Protein AF-A0A0F9AKD4-F1 (afdb_monomer)

Structure (mmCIF, N/CA/C/O backbone):
data_AF-A0A0F9AKD4-F1
#
_entry.id   AF-A0A0F9AKD4-F1
#
loop_
_atom_site.group_PDB
_atom_site.id
_atom_site.type_symbol
_atom_site.label_atom_id
_atom_site.label_alt_id
_atom_site.label_comp_id
_atom_site.label_asym_id
_atom_site.label_entity_id
_atom_site.label_seq_id
_atom_site.pdbx_PDB_ins_code
_atom_site.Cartn_x
_atom_site.Cartn_y
_atom_site.Cartn_z
_atom_site.occupancy
_atom_site.B_iso_or_equiv
_atom_site.auth_seq_id
_atom_site.auth_comp_id
_atom_site.auth_asym_id
_atom_site.auth_atom_id
_atom_site.pdbx_PDB_model_num
ATOM 1 N N . VAL A 1 1 ? -6.062 2.273 -13.485 1.00 64.56 1 VAL A N 1
ATOM 2 C CA . VAL A 1 1 ? -6.029 1.608 -12.158 1.00 64.56 1 VAL A CA 1
ATOM 3 C C . VAL A 1 1 ? -5.442 2.584 -11.152 1.00 64.56 1 VAL A C 1
ATOM 5 O O . VAL A 1 1 ? -4.408 3.168 -11.449 1.00 64.56 1 VAL A O 1
ATOM 8 N N . LYS A 1 2 ? -6.102 2.829 -10.014 1.00 76.56 2 LYS A N 1
ATOM 9 C CA . LYS A 1 2 ? -5.564 3.714 -8.969 1.00 76.56 2 LYS A CA 1
ATOM 10 C C . LYS A 1 2 ? -4.509 2.919 -8.189 1.00 76.56 2 LYS A C 1
ATOM 12 O O . LYS A 1 2 ? -4.863 1.984 -7.482 1.00 76.56 2 LYS A O 1
ATOM 17 N N . TYR A 1 3 ? -3.231 3.231 -8.394 1.00 79.31 3 TYR A N 1
ATOM 18 C CA . TYR A 1 3 ? -2.099 2.508 -7.807 1.00 79.31 3 TYR A CA 1
ATOM 19 C C . TYR A 1 3 ? -1.361 3.421 -6.832 1.00 79.31 3 TYR A C 1
ATOM 21 O O . TYR A 1 3 ? -0.930 4.513 -7.198 1.00 79.31 3 TYR A O 1
ATOM 29 N N . ALA A 1 4 ? -1.252 2.989 -5.580 1.00 88.06 4 ALA A N 1
ATOM 30 C CA . ALA A 1 4 ? -0.494 3.691 -4.557 1.00 88.06 4 ALA A CA 1
ATOM 31 C C . ALA A 1 4 ? 0.918 3.112 -4.459 1.00 88.06 4 ALA A C 1
ATOM 33 O O . ALA A 1 4 ? 1.107 1.902 -4.562 1.00 88.06 4 ALA A O 1
ATOM 34 N N . LEU A 1 5 ? 1.895 3.976 -4.177 1.00 92.81 5 LEU A N 1
ATOM 35 C CA . LEU A 1 5 ? 3.302 3.597 -4.041 1.00 92.81 5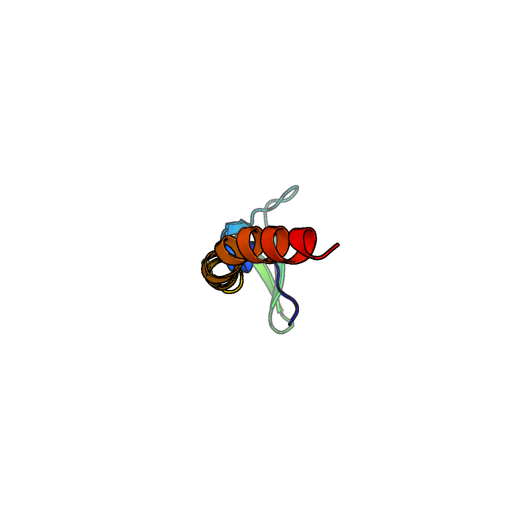 LEU A CA 1
ATOM 36 C C . LEU A 1 5 ? 3.509 2.448 -3.040 1.00 92.81 5 LEU A C 1
ATOM 38 O O . LEU A 1 5 ? 4.307 1.553 -3.285 1.00 92.81 5 LEU A O 1
ATOM 42 N N . ILE A 1 6 ? 2.736 2.426 -1.950 1.00 94.25 6 ILE A N 1
ATOM 43 C CA . ILE A 1 6 ? 2.804 1.375 -0.926 1.00 94.25 6 ILE A CA 1
ATOM 44 C C . ILE A 1 6 ? 2.470 -0.027 -1.460 1.00 94.25 6 ILE A C 1
ATOM 46 O O . ILE A 1 6 ? 2.892 -1.009 -0.867 1.00 94.25 6 ILE A O 1
ATOM 50 N N . HIS A 1 7 ? 1.759 -0.156 -2.584 1.00 93.50 7 HIS A N 1
ATOM 51 C CA . HIS A 1 7 ? 1.552 -1.463 -3.209 1.00 93.50 7 HIS A CA 1
ATOM 52 C C . HIS A 1 7 ? 2.815 -1.980 -3.900 1.00 93.50 7 HIS A C 1
ATOM 54 O O . HIS A 1 7 ? 3.043 -3.180 -3.879 1.00 93.50 7 HIS A O 1
ATOM 60 N N . GLU A 1 8 ? 3.669 -1.105 -4.436 1.00 94.44 8 GLU A N 1
ATOM 61 C CA . GLU A 1 8 ? 4.923 -1.513 -5.083 1.00 94.44 8 GLU A CA 1
ATOM 62 C C . GLU A 1 8 ? 5.925 -2.047 -4.059 1.00 94.44 8 GLU A C 1
ATOM 64 O O . GLU A 1 8 ? 6.545 -3.087 -4.263 1.00 94.44 8 GLU A O 1
ATOM 69 N N . PHE A 1 9 ? 6.078 -1.326 -2.949 1.00 95.50 9 PHE A N 1
ATOM 70 C CA . PHE A 1 9 ? 7.092 -1.616 -1.935 1.00 95.50 9 PHE A CA 1
ATOM 71 C C . PHE A 1 9 ? 6.578 -2.492 -0.792 1.00 95.50 9 PHE A C 1
ATOM 73 O O . PHE A 1 9 ? 7.376 -3.059 -0.049 1.00 95.50 9 PHE A O 1
ATOM 80 N N . GLY A 1 10 ? 5.259 -2.595 -0.636 1.00 96.12 10 GLY A N 1
ATOM 81 C CA . GLY A 1 10 ? 4.664 -3.029 0.617 1.00 96.12 10 GLY A CA 1
ATOM 82 C C . GLY A 1 10 ? 4.869 -1.987 1.717 1.00 96.12 10 GLY A C 1
ATOM 83 O O . GLY A 1 10 ? 5.421 -0.902 1.505 1.00 96.12 10 GLY A O 1
ATOM 84 N N . GLY A 1 11 ? 4.410 -2.315 2.917 1.00 97.00 11 GLY A N 1
ATOM 85 C CA . GLY A 1 11 ? 4.676 -1.493 4.086 1.00 97.00 11 GLY A CA 1
ATOM 86 C C . GLY A 1 11 ? 3.738 -1.761 5.248 1.00 97.00 11 GLY A C 1
ATOM 87 O O . GLY A 1 11 ? 2.705 -2.418 5.114 1.00 97.00 11 GLY A O 1
ATOM 88 N N . ARG A 1 12 ? 4.117 -1.195 6.391 1.00 97.69 12 ARG A N 1
ATOM 89 C CA . ARG A 1 12 ? 3.327 -1.194 7.617 1.00 97.69 12 ARG A CA 1
ATOM 90 C C . ARG A 1 12 ? 2.709 0.182 7.823 1.00 97.69 12 ARG A C 1
ATOM 92 O O . ARG A 1 12 ? 3.424 1.182 7.882 1.00 97.69 12 ARG A O 1
ATOM 99 N N . ILE A 1 13 ? 1.388 0.230 7.926 1.00 96.25 13 ILE A N 1
ATOM 100 C CA . ILE A 1 13 ? 0.616 1.446 8.180 1.00 96.25 13 ILE A CA 1
ATO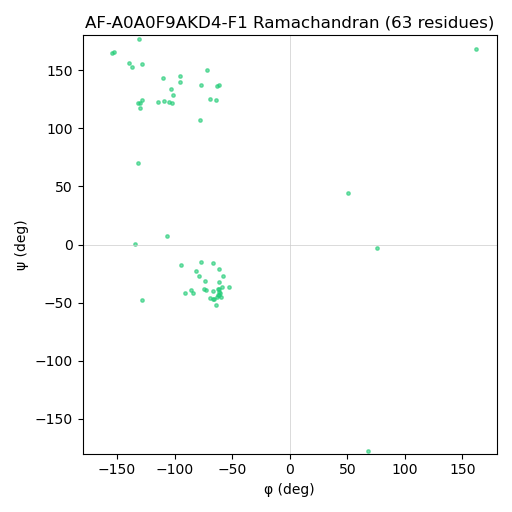M 101 C C . ILE A 1 13 ? 0.220 1.457 9.651 1.00 96.25 13 ILE A C 1
ATOM 103 O O . ILE A 1 13 ? -0.368 0.494 10.138 1.00 96.25 13 ILE A O 1
ATOM 107 N N . VAL A 1 14 ? 0.505 2.569 10.329 1.00 96.94 14 VAL A N 1
ATOM 108 C CA . VAL A 1 14 ? 0.208 2.772 11.752 1.00 96.94 14 VAL A CA 1
ATOM 109 C C . VAL A 1 14 ? -0.556 4.086 11.984 1.00 96.94 14 VAL A C 1
ATOM 111 O O . VAL A 1 14 ? -0.457 5.010 11.167 1.00 96.94 14 VAL A O 1
ATOM 114 N N . PRO A 1 15 ? -1.323 4.208 13.082 1.00 97.38 15 PRO A N 1
ATOM 115 C CA . PRO A 1 15 ? -2.005 5.439 13.459 1.00 97.38 15 PRO A CA 1
ATOM 116 C C . PRO A 1 15 ? -1.022 6.585 13.714 1.00 97.38 15 PRO A C 1
ATOM 118 O O . PRO A 1 15 ? -0.015 6.415 14.393 1.00 97.38 15 PRO A O 1
ATOM 121 N N . LYS A 1 16 ? -1.341 7.793 13.229 1.00 94.88 16 LYS A N 1
ATOM 122 C CA . LYS A 1 16 ? -0.487 8.977 13.449 1.00 94.88 16 LYS A CA 1
ATOM 123 C C . LYS A 1 16 ? -0.758 9.705 14.771 1.00 94.88 16 LYS A C 1
ATOM 125 O O . LYS A 1 16 ? 0.164 10.240 15.370 1.00 94.88 16 LYS A O 1
ATOM 130 N N . LYS A 1 17 ? -2.027 9.821 15.174 1.00 91.62 17 LYS A N 1
ATOM 131 C CA . LYS A 1 17 ? -2.458 10.637 16.332 1.00 91.62 17 LYS A CA 1
ATOM 132 C C . LYS A 1 17 ? -3.447 9.924 17.268 1.00 91.62 17 LYS A C 1
ATOM 134 O O . LYS A 1 17 ? -3.894 10.523 18.236 1.00 91.62 17 LYS A O 1
ATOM 139 N N . GLY A 1 18 ? -3.821 8.679 16.974 1.00 92.00 18 GLY A N 1
ATOM 140 C CA . GLY A 1 18 ? -4.809 7.907 17.736 1.00 92.00 18 GLY A CA 1
ATOM 141 C C . GLY A 1 18 ? -4.294 6.511 18.070 1.00 92.00 18 GLY A C 1
ATOM 142 O O . GLY A 1 18 ? -3.210 6.143 17.639 1.00 92.00 18 GLY A O 1
ATOM 143 N N . LYS A 1 19 ? -5.078 5.731 18.823 1.00 95.25 19 LYS A N 1
ATOM 144 C CA . LYS A 1 19 ? -4.702 4.356 19.203 1.00 95.25 19 LYS A CA 1
ATOM 145 C C . LYS A 1 19 ? -4.921 3.328 18.087 1.00 95.25 19 LYS A C 1
ATOM 147 O O . LYS A 1 19 ? -4.234 2.323 18.055 1.00 95.25 19 LYS A O 1
ATOM 152 N N . HIS A 1 20 ? -5.865 3.587 17.180 1.00 97.88 20 HIS A N 1
ATOM 153 C CA . HIS A 1 20 ? -6.249 2.660 16.115 1.00 97.88 20 HIS A CA 1
ATOM 154 C C . HIS A 1 20 ? -6.423 3.384 14.780 1.00 97.88 20 H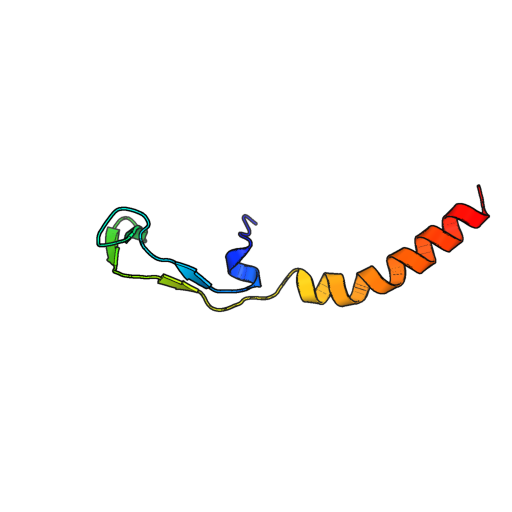IS A C 1
ATOM 156 O O . HIS A 1 20 ? -6.776 4.567 14.732 1.00 97.88 20 HIS A O 1
ATOM 162 N N . LEU A 1 21 ? -6.210 2.645 13.696 1.00 96.75 21 LEU A N 1
ATOM 163 C CA . LEU A 1 21 ? -6.657 2.984 12.356 1.00 96.75 21 LEU A CA 1
ATOM 164 C C . LEU A 1 21 ? -8.148 2.687 12.262 1.00 96.75 21 LEU A C 1
ATOM 166 O O . LEU A 1 21 ? -8.591 1.632 12.711 1.00 96.75 21 LEU A O 1
ATOM 170 N N . LYS A 1 22 ? -8.910 3.590 11.644 1.00 96.44 22 LYS A N 1
ATOM 171 C CA . LYS A 1 22 ? -10.343 3.402 11.420 1.00 96.44 22 LYS A CA 1
ATOM 172 C C . LYS A 1 22 ? -10.688 3.673 9.964 1.00 96.44 22 LYS A C 1
ATOM 174 O O . LYS A 1 22 ? -10.431 4.763 9.459 1.00 96.44 22 LYS A O 1
ATOM 179 N N . PHE A 1 23 ? -11.256 2.678 9.299 1.00 95.00 23 PHE A N 1
ATOM 180 C CA . PHE A 1 23 ? -11.625 2.731 7.884 1.00 95.00 23 PHE A CA 1
ATOM 181 C C . PHE A 1 23 ? -12.776 1.761 7.601 1.00 95.00 23 PHE A C 1
ATOM 183 O O . PHE A 1 23 ? -13.085 0.907 8.431 1.00 95.00 23 PHE A O 1
ATOM 190 N N . GLN A 1 24 ? -13.437 1.909 6.453 1.00 97.19 24 GLN A N 1
ATOM 191 C CA . GLN A 1 24 ? -14.488 0.985 6.027 1.00 97.19 24 GLN A CA 1
ATOM 192 C C . GLN A 1 24 ? -13.937 -0.099 5.103 1.00 97.19 24 GLN A C 1
ATOM 194 O O . GLN A 1 24 ? -13.123 0.184 4.224 1.00 97.19 24 GLN A O 1
ATOM 199 N N . VAL A 1 25 ? -14.426 -1.322 5.292 1.00 94.81 25 VAL A N 1
ATOM 200 C CA . VAL A 1 25 ? -14.228 -2.468 4.397 1.00 94.81 25 VAL A CA 1
ATOM 201 C C . VAL A 1 25 ? -15.599 -3.089 4.173 1.00 94.81 25 VAL A C 1
ATOM 203 O O . VAL A 1 25 ? -16.274 -3.419 5.146 1.00 94.81 25 VAL A O 1
ATOM 206 N N . ASP A 1 26 ? -16.029 -3.177 2.915 1.00 95.56 26 ASP A N 1
ATOM 207 C CA . ASP A 1 26 ? -17.325 -3.749 2.518 1.00 95.56 26 ASP A CA 1
ATOM 208 C C . ASP A 1 26 ? -18.517 -3.168 3.305 1.00 95.56 26 ASP A C 1
ATOM 210 O O . ASP A 1 26 ? -19.385 -3.876 3.808 1.00 95.56 26 ASP A O 1
ATOM 214 N N . GLY A 1 27 ? -18.520 -1.840 3.476 1.00 97.19 27 GLY A N 1
ATOM 215 C CA . GLY A 1 27 ? -19.558 -1.103 4.209 1.00 97.19 27 GLY A CA 1
ATOM 216 C C . GLY A 1 27 ? -19.474 -1.206 5.737 1.00 97.19 27 GLY A C 1
ATOM 217 O O . GLY A 1 27 ? -20.229 -0.535 6.438 1.00 97.19 27 GLY A O 1
ATOM 218 N N . GLN A 1 28 ? -18.539 -1.988 6.279 1.00 97.81 28 GLN A N 1
ATOM 219 C CA . GLN A 1 28 ? -18.356 -2.158 7.718 1.00 97.81 28 GLN A CA 1
ATOM 220 C C . GLN A 1 28 ? -17.165 -1.355 8.230 1.00 97.81 28 GLN A C 1
ATOM 222 O O . GLN A 1 28 ? -16.065 -1.406 7.678 1.00 97.81 28 GLN A O 1
ATOM 227 N N . TRP A 1 29 ? -17.360 -0.641 9.337 1.00 97.56 29 TRP A N 1
ATOM 228 C CA . TRP A 1 29 ? -16.264 0.027 10.028 1.00 97.56 29 TRP A CA 1
ATOM 229 C C . TRP A 1 29 ? -15.337 -0.993 10.684 1.00 97.56 29 TRP A C 1
ATOM 231 O O . TRP A 1 29 ? -15.762 -1.809 11.501 1.00 97.56 29 TRP A O 1
ATOM 241 N N . ARG A 1 30 ? -14.050 -0.905 10.361 1.00 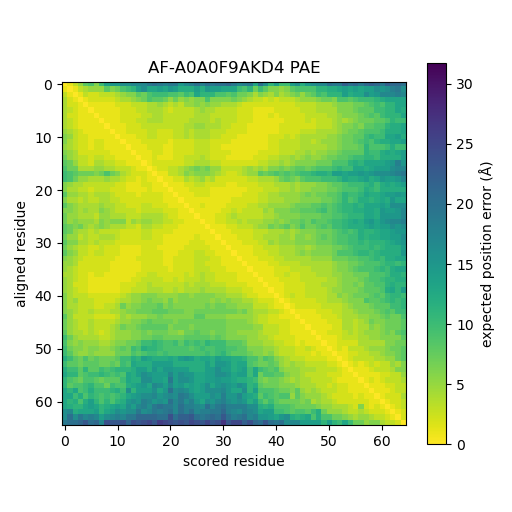96.88 30 ARG A N 1
ATOM 242 C CA . ARG A 1 30 ? -12.974 -1.663 10.994 1.00 96.88 30 ARG A CA 1
ATOM 243 C C . ARG A 1 30 ? -12.117 -0.723 11.831 1.00 96.88 30 ARG A C 1
ATOM 245 O O . ARG A 1 30 ? -11.903 0.431 11.458 1.00 96.88 30 ARG A O 1
ATOM 252 N N . SER A 1 31 ? -11.657 -1.229 12.971 1.00 97.75 31 SER A N 1
ATOM 253 C CA . SER A 1 31 ? -10.727 -0.554 13.873 1.00 97.75 31 SER A CA 1
ATOM 254 C C . SER A 1 31 ? -9.598 -1.523 14.192 1.00 97.75 31 SER A C 1
ATOM 256 O O . SER A 1 31 ? -9.867 -2.590 14.735 1.00 97.75 31 SER A O 1
ATOM 258 N N . VAL A 1 32 ? -8.367 -1.183 13.819 1.00 97.25 32 VAL A N 1
ATOM 259 C CA . VAL A 1 32 ? -7.193 -2.063 13.960 1.00 97.25 32 VAL A CA 1
ATOM 260 C C . VAL A 1 32 ? -5.974 -1.268 14.411 1.00 97.25 32 VAL A C 1
ATOM 262 O O . VAL A 1 32 ? -5.908 -0.061 14.191 1.00 97.25 32 VAL A O 1
ATOM 265 N N . GLU A 1 33 ? -5.010 -1.926 15.043 1.00 97.62 33 GLU A N 1
ATOM 266 C CA . GLU A 1 33 ? -3.773 -1.278 15.498 1.00 97.62 33 GLU A CA 1
ATOM 267 C C . GLU A 1 33 ? -2.840 -0.948 14.331 1.00 97.62 33 GLU A C 1
ATOM 269 O O . GLU A 1 33 ? -2.259 0.131 14.295 1.00 97.62 33 GLU A O 1
ATOM 274 N N . GLU A 1 34 ? -2.750 -1.831 13.338 1.00 96.94 34 GLU A N 1
ATOM 275 C CA . GLU A 1 34 ? -1.916 -1.642 12.154 1.00 96.94 34 GLU A CA 1
ATOM 276 C C . GLU A 1 34 ? -2.469 -2.384 10.934 1.00 96.94 34 GLU A C 1
ATOM 278 O O . GLU A 1 34 ? -3.341 -3.250 11.039 1.00 96.94 34 GLU A O 1
ATOM 283 N N . VAL A 1 35 ? -1.949 -2.035 9.758 1.00 96.44 35 VAL A N 1
ATOM 284 C CA . VAL A 1 35 ? -2.183 -2.766 8.509 1.00 96.44 35 VAL A CA 1
ATOM 285 C C . VAL A 1 35 ? -0.838 -3.074 7.865 1.00 96.44 35 VAL A C 1
ATOM 287 O O . VAL A 1 35 ? -0.065 -2.160 7.579 1.00 96.44 35 VAL A O 1
ATOM 290 N N . ASN A 1 36 ? -0.582 -4.351 7.589 1.00 97.50 36 ASN A N 1
ATOM 291 C CA . ASN A 1 36 ? 0.584 -4.795 6.831 1.00 97.50 36 ASN A CA 1
ATOM 292 C C . ASN A 1 36 ? 0.177 -5.123 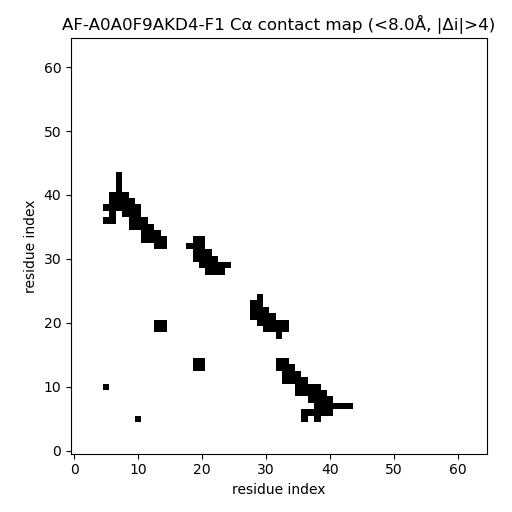5.394 1.00 97.50 36 ASN A C 1
ATOM 294 O O . ASN A 1 36 ? -0.690 -5.965 5.157 1.00 97.50 36 ASN A O 1
ATOM 298 N N . ILE A 1 37 ? 0.806 -4.451 4.433 1.00 95.75 37 ILE A N 1
ATOM 299 C CA . ILE A 1 37 ? 0.581 -4.655 3.002 1.00 95.75 37 ILE A CA 1
ATOM 300 C C . ILE A 1 37 ? 1.823 -5.333 2.413 1.00 95.75 37 ILE A C 1
ATOM 302 O O . ILE A 1 37 ? 2.916 -4.772 2.521 1.00 95.75 37 ILE A O 1
ATOM 306 N N . PRO A 1 38 ? 1.692 -6.507 1.768 1.00 96.19 38 PRO A N 1
ATOM 307 C CA . PRO A 1 38 ? 2.812 -7.135 1.080 1.00 96.19 38 PRO A CA 1
ATOM 308 C C . PRO A 1 38 ? 3.172 -6.364 -0.195 1.00 96.19 38 PRO A C 1
ATOM 310 O O . PRO A 1 38 ? 2.302 -5.777 -0.843 1.00 96.19 38 PRO A O 1
ATOM 313 N N . ALA A 1 39 ? 4.447 -6.411 -0.576 1.00 95.94 39 ALA A N 1
ATOM 314 C CA . ALA A 1 39 ? 4.911 -5.851 -1.840 1.00 95.94 39 ALA A CA 1
ATOM 315 C C . ALA A 1 39 ? 4.271 -6.574 -3.036 1.00 95.94 39 ALA A C 1
ATOM 317 O O . ALA A 1 39 ? 4.186 -7.803 -3.071 1.00 95.94 39 ALA A O 1
ATOM 318 N N . ARG A 1 40 ? 3.831 -5.798 -4.027 1.00 93.69 40 ARG A N 1
ATOM 319 C CA . ARG A 1 40 ? 3.241 -6.244 -5.296 1.00 93.69 40 ARG A CA 1
ATOM 320 C C . ARG A 1 40 ? 3.926 -5.493 -6.441 1.00 93.69 40 ARG A C 1
ATOM 322 O O . ARG A 1 40 ? 3.318 -4.600 -7.026 1.00 93.69 40 ARG A O 1
ATOM 329 N N . PRO A 1 41 ? 5.201 -5.797 -6.729 1.00 92.31 41 PRO A N 1
ATOM 330 C CA . PRO A 1 41 ? 5.972 -5.047 -7.706 1.00 92.31 41 PRO A CA 1
ATOM 331 C C . PRO A 1 41 ? 5.372 -5.189 -9.107 1.00 92.31 41 PRO A C 1
ATOM 333 O O . PRO A 1 41 ? 5.211 -6.299 -9.613 1.00 92.31 41 PRO A O 1
ATOM 336 N N . TYR A 1 42 ? 5.059 -4.057 -9.733 1.00 89.12 42 TYR A N 1
ATOM 337 C CA . TYR A 1 42 ? 4.528 -3.993 -11.096 1.00 89.12 42 TYR A CA 1
ATOM 338 C C . TYR A 1 42 ? 5.341 -3.022 -11.952 1.00 89.12 42 TYR A C 1
ATOM 340 O O . TYR A 1 42 ? 5.781 -3.369 -13.047 1.00 89.12 42 TYR A O 1
ATOM 348 N N . LEU A 1 43 ? 5.605 -1.816 -11.440 1.00 87.69 43 LEU A N 1
ATOM 349 C CA . LEU A 1 43 ? 6.255 -0.757 -12.215 1.00 87.69 43 LEU A CA 1
ATOM 350 C C . LEU A 1 43 ? 7.782 -0.872 -12.210 1.00 87.69 43 LEU A C 1
ATOM 352 O O . LEU A 1 43 ? 8.412 -0.669 -13.249 1.00 87.69 43 LEU A O 1
ATOM 356 N N . ARG A 1 44 ? 8.402 -1.194 -11.066 1.00 87.38 44 ARG A N 1
ATOM 357 C CA . ARG A 1 44 ? 9.872 -1.207 -10.953 1.00 87.38 44 ARG A CA 1
ATOM 358 C C . ARG A 1 44 ? 10.530 -2.295 -11.799 1.00 87.38 44 ARG A C 1
ATOM 360 O O . ARG A 1 44 ? 11.544 -1.973 -12.415 1.00 87.38 44 ARG A O 1
ATOM 367 N N . PRO A 1 45 ? 9.995 -3.529 -11.895 1.00 90.00 45 PRO A N 1
ATOM 368 C CA . PRO A 1 45 ? 10.576 -4.537 -12.777 1.00 90.00 45 PRO A CA 1
ATOM 369 C C . PRO A 1 45 ? 10.579 -4.087 -14.241 1.00 90.00 45 PRO A C 1
ATOM 371 O O . PRO A 1 45 ? 11.604 -4.178 -14.909 1.00 90.00 45 PRO A O 1
ATOM 374 N N . ALA A 1 46 ? 9.469 -3.519 -14.723 1.00 88.19 46 ALA A N 1
ATOM 375 C CA . ALA A 1 46 ? 9.383 -2.993 -16.083 1.00 88.19 46 ALA A CA 1
ATOM 376 C C . ALA A 1 46 ? 10.365 -1.830 -16.308 1.00 88.19 46 ALA A C 1
ATOM 378 O O . ALA A 1 46 ? 11.095 -1.809 -17.299 1.00 88.19 46 ALA A O 1
ATOM 379 N N . ALA A 1 47 ? 10.441 -0.894 -15.359 1.00 87.31 47 ALA A N 1
ATOM 380 C CA . ALA A 1 47 ? 11.383 0.218 -15.416 1.00 87.31 47 ALA A CA 1
ATOM 381 C C . ALA A 1 47 ? 12.845 -0.259 -15.442 1.00 87.31 47 ALA A C 1
ATOM 383 O O . ALA A 1 47 ? 13.633 0.249 -16.234 1.00 87.31 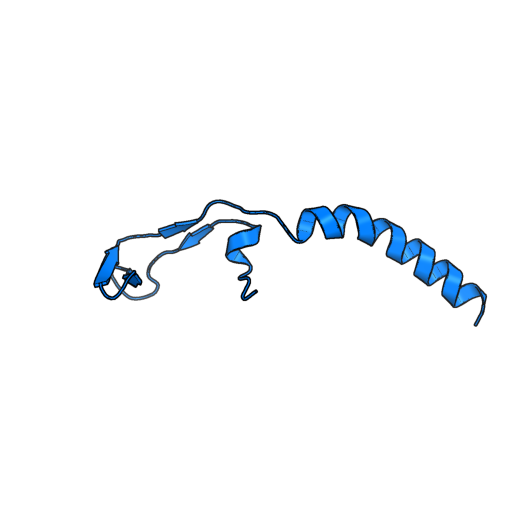47 ALA A O 1
ATOM 384 N N . ALA A 1 48 ? 13.203 -1.270 -14.645 1.00 89.31 48 ALA A N 1
ATOM 385 C CA . ALA A 1 48 ? 14.551 -1.838 -14.622 1.00 89.31 48 ALA A CA 1
ATOM 386 C C . ALA A 1 48 ?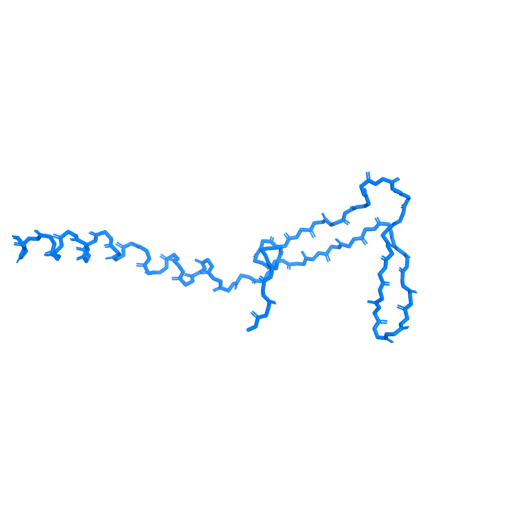 14.965 -2.441 -15.977 1.00 89.31 48 ALA A C 1
ATOM 388 O O . ALA A 1 48 ? 16.134 -2.364 -16.346 1.00 89.31 48 ALA A O 1
ATOM 389 N N . VAL A 1 49 ? 14.014 -2.991 -16.740 1.00 90.69 49 VAL A N 1
ATOM 390 C CA . VAL A 1 49 ? 14.261 -3.511 -18.096 1.00 90.69 49 VAL A CA 1
ATOM 391 C C . VAL A 1 49 ? 14.434 -2.382 -19.119 1.00 90.69 49 VAL A C 1
ATOM 393 O O . VAL A 1 49 ? 15.251 -2.494 -20.035 1.00 90.69 49 VAL A O 1
ATOM 396 N N . VAL A 1 50 ? 13.664 -1.298 -18.991 1.00 89.56 50 VAL A N 1
ATOM 397 C CA . VAL A 1 50 ? 13.579 -0.241 -20.015 1.00 89.56 50 VAL A CA 1
ATOM 398 C C . VAL A 1 50 ? 14.597 0.880 -19.801 1.00 89.56 50 VAL A C 1
ATOM 400 O O . VAL A 1 50 ? 15.209 1.336 -20.765 1.00 89.56 50 VAL A O 1
ATOM 403 N N . TYR A 1 51 ? 14.813 1.327 -18.564 1.00 88.62 51 TYR A N 1
ATOM 404 C CA . TYR A 1 51 ? 15.637 2.504 -18.265 1.00 88.62 51 TYR A CA 1
ATOM 405 C C . TYR A 1 51 ? 17.089 2.433 -18.749 1.00 88.62 51 TYR A C 1
ATOM 407 O O . TYR A 1 51 ? 17.571 3.453 -19.242 1.00 88.62 51 TYR A O 1
ATOM 415 N N . PRO A 1 52 ? 17.780 1.279 -18.724 1.00 90.81 52 PRO A N 1
ATOM 416 C CA . PRO A 1 52 ? 19.120 1.181 -19.302 1.00 90.81 52 PRO A CA 1
ATOM 417 C C . PRO A 1 52 ? 19.177 1.559 -20.791 1.00 90.81 52 PRO A C 1
ATOM 419 O O . PRO A 1 52 ? 20.201 2.040 -21.267 1.00 90.81 52 PRO A O 1
ATOM 422 N N . ARG A 1 53 ? 18.071 1.386 -21.527 1.00 88.44 53 ARG A N 1
ATOM 423 C CA . ARG A 1 53 ? 17.983 1.721 -22.957 1.00 88.44 53 ARG A CA 1
ATOM 424 C C . ARG A 1 53 ? 17.729 3.206 -23.201 1.00 88.44 53 ARG A C 1
ATOM 426 O O . ARG A 1 53 ? 18.062 3.707 -24.267 1.00 88.44 53 ARG A O 1
ATOM 433 N N . LEU A 1 54 ? 17.171 3.929 -22.226 1.00 86.50 54 LEU A N 1
ATOM 434 C CA . LEU A 1 54 ? 16.849 5.351 -22.385 1.00 86.50 54 LEU A CA 1
ATOM 435 C C . LEU A 1 54 ? 18.100 6.189 -22.653 1.00 86.50 54 LEU A C 1
ATOM 437 O O . LEU A 1 54 ? 18.081 7.031 -23.542 1.00 86.50 54 LEU A O 1
ATOM 441 N N . ALA A 1 55 ? 19.189 5.938 -21.922 1.00 82.50 55 ALA A N 1
ATOM 442 C CA . ALA A 1 55 ? 20.437 6.679 -22.100 1.00 82.50 55 ALA A CA 1
ATOM 443 C C . ALA A 1 55 ? 21.015 6.504 -23.514 1.00 82.50 55 ALA A C 1
ATOM 445 O O . ALA A 1 55 ? 21.457 7.478 -24.120 1.00 82.50 55 ALA A O 1
ATOM 446 N N . VAL A 1 56 ? 20.953 5.281 -24.050 1.00 86.69 56 VAL A N 1
ATOM 447 C CA . VAL A 1 56 ? 21.392 4.970 -25.418 1.00 86.69 56 VAL A CA 1
ATOM 448 C C . VAL A 1 56 ? 20.520 5.708 -26.432 1.00 86.69 56 VAL A C 1
ATOM 450 O O . VAL A 1 56 ? 21.044 6.469 -27.239 1.00 86.69 56 VAL A O 1
ATOM 453 N N . ASN A 1 57 ? 19.197 5.584 -26.324 1.00 87.50 57 ASN A N 1
ATOM 454 C CA . ASN A 1 57 ? 18.261 6.204 -27.265 1.00 87.50 57 ASN A CA 1
ATOM 455 C C . ASN A 1 57 ? 18.363 7.742 -27.278 1.00 87.50 57 ASN A C 1
ATOM 457 O O . ASN A 1 57 ? 18.259 8.369 -28.333 1.00 87.50 57 ASN A O 1
ATOM 461 N N . ILE A 1 58 ? 18.566 8.365 -26.110 1.00 87.88 58 ILE A N 1
ATOM 462 C CA . ILE A 1 58 ? 18.755 9.819 -25.993 1.00 87.88 58 ILE A CA 1
ATOM 463 C C . ILE A 1 58 ? 20.065 10.231 -26.667 1.00 87.88 58 ILE A C 1
ATOM 465 O O . ILE A 1 58 ? 20.072 11.169 -27.463 1.00 87.88 58 ILE A O 1
ATOM 469 N N . ALA A 1 59 ? 21.160 9.518 -26.387 1.00 85.69 59 ALA A N 1
ATOM 470 C CA . ALA A 1 59 ? 22.455 9.800 -26.995 1.00 85.69 59 ALA A CA 1
ATOM 471 C C . ALA A 1 59 ? 22.431 9.625 -28.521 1.00 85.69 59 ALA A C 1
ATOM 473 O O . ALA A 1 59 ? 23.049 10.415 -29.226 1.00 85.69 59 ALA A O 1
ATOM 474 N N . GLU A 1 60 ? 21.715 8.624 -29.037 1.00 89.62 60 GLU A N 1
ATOM 475 C CA . GLU A 1 60 ? 21.515 8.434 -30.476 1.00 89.62 60 GLU A CA 1
ATOM 476 C C . GLU A 1 60 ? 20.695 9.570 -31.089 1.00 89.62 60 GLU A C 1
ATOM 478 O O . GLU A 1 60 ? 21.108 10.135 -32.094 1.00 89.62 60 GLU A O 1
ATOM 483 N N . THR A 1 61 ? 19.583 9.965 -30.466 1.00 88.25 61 THR A N 1
ATOM 484 C CA . THR A 1 61 ? 18.711 11.036 -30.986 1.00 88.25 61 THR A CA 1
ATOM 485 C C . THR A 1 61 ? 19.440 12.378 -31.068 1.00 88.25 61 THR A C 1
ATOM 487 O O . THR A 1 61 ? 19.345 13.077 -32.073 1.00 88.25 61 THR A O 1
ATOM 490 N N . LEU A 1 62 ? 20.214 12.722 -30.035 1.00 87.88 62 LEU A N 1
ATOM 491 C CA . LEU A 1 62 ? 20.982 13.970 -29.982 1.00 87.88 62 LEU A CA 1
ATOM 492 C C . LEU A 1 62 ? 22.122 14.034 -31.013 1.00 87.88 62 LEU A C 1
ATOM 494 O O . LEU A 1 62 ? 22.629 15.119 -31.263 1.00 87.88 62 LEU A O 1
ATOM 498 N N . ARG A 1 63 ? 22.536 12.909 -31.613 1.00 82.69 63 ARG A N 1
ATOM 499 C CA . ARG A 1 63 ? 23.548 12.895 -32.689 1.00 82.69 63 ARG A CA 1
ATOM 500 C C . ARG A 1 63 ? 22.999 13.324 -34.051 1.00 82.69 63 ARG A C 1
ATOM 502 O O . ARG A 1 63 ? 23.794 13.567 -34.953 1.00 82.69 63 ARG A O 1
ATOM 509 N N . PHE A 1 64 ? 21.678 13.366 -34.212 1.00 78.50 64 PHE A N 1
ATOM 510 C CA . PHE A 1 64 ? 21.007 13.735 -35.463 1.00 78.50 64 PHE A CA 1
ATOM 511 C C . PHE A 1 64 ? 20.356 15.131 -35.412 1.00 78.50 64 PHE A C 1
ATOM 513 O O . PHE A 1 64 ? 19.636 15.491 -36.343 1.00 78.50 64 PHE A O 1
ATOM 520 N N . LEU A 1 65 ? 20.595 15.891 -34.338 1.00 66.50 65 LEU A N 1
ATO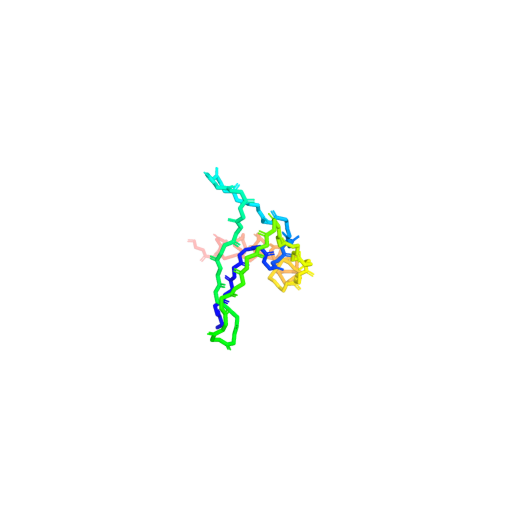M 521 C CA . LEU A 1 65 ? 20.191 17.290 -34.147 1.00 66.50 65 LEU A CA 1
ATOM 522 C C . LEU A 1 65 ? 21.413 18.205 -34.264 1.00 66.50 65 LEU A C 1
ATOM 524 O O . LEU A 1 65 ? 21.238 19.322 -34.795 1.00 66.50 65 LEU A O 1
#

Nearest PDB structures (foldseek):
  9iuz-assembly1_C  TM=3.793E-01  e=6.416E+00  Arabidopsis thaliana
  2atz-assembly1_A  TM=2.327E-01  e=4.334E+00  Hel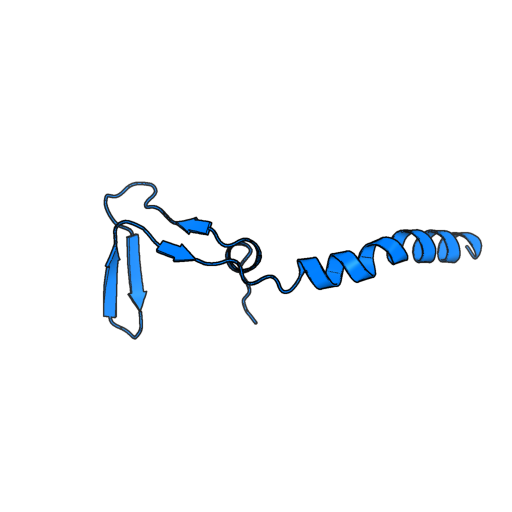icobacter pylori 26695

Radius of gyration: 20.17 Å; Cα contacts (8 Å, |Δi|>4): 63; chains: 1; bounding box: 43×24×55 Å

Foldseek 3Di:
DDDDPCQQAWDKAADDPDQWDWDDDPNDIDTHGIDTHDHDHDPVVVCVVCVVCVVVVVVVVVVVD

Solvent-accessible surface area (backbone atoms only — not comparable to full-atom values): 4116 Å² total; per-residue (Å²): 131,97,78,57,72,54,42,46,71,18,49,78,48,66,46,91,90,54,86,46,39,75,52,72,56,95,91,38,84,44,76,39,63,64,48,79,43,71,58,53,73,63,64,62,67,54,45,68,70,49,54,75,51,50,63,55,54,51,57,56,53,64,72,79,111

Mean predicted aligned error: 6.19 Å

pLDDT: mean 91.26, std 6.91, range [64.56, 97.88]

Secondary structure (DSSP, 8-state):
----HHHHH-EEE--SSSSSEEEEETTEEEEES-EEE----SHHHHHHHHHHHHHHHHHHHHTT-

Organism: NCBI:txid412755

Sequence (65 aa):
VKYALIHEFGGRIVPKKGKHLKFQVDGQWRSVEEVNIPARPYLRPAAAVVYPRLAVNIAETLRFL